Protein AF-A0A3M1IIS2-F1 (afd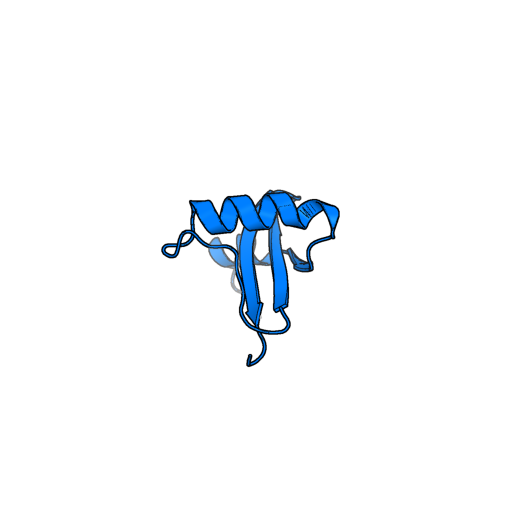b_monomer_lite)

Structure (mmCIF, N/CA/C/O backbone):
data_AF-A0A3M1IIS2-F1
#
_entry.id   AF-A0A3M1IIS2-F1
#
loop_
_atom_site.group_PDB
_atom_site.id
_atom_site.type_symbol
_atom_site.label_atom_id
_atom_site.label_alt_id
_atom_site.label_comp_id
_atom_site.label_asym_id
_atom_site.label_entity_id
_atom_site.label_seq_id
_atom_site.pdbx_PDB_ins_code
_atom_site.Cartn_x
_atom_site.Cartn_y
_atom_site.Cartn_z
_atom_site.occupancy
_atom_site.B_iso_or_equiv
_atom_site.auth_seq_id
_atom_site.auth_comp_id
_atom_site.auth_asym_id
_atom_site.auth_atom_id
_atom_site.pdbx_PDB_model_num
ATOM 1 N N . MET A 1 1 ? -29.614 -14.427 19.492 1.00 46.25 1 MET A N 1
ATOM 2 C CA . MET A 1 1 ? -28.191 -14.793 19.659 1.00 46.25 1 MET A CA 1
ATOM 3 C C . MET A 1 1 ? -27.422 -13.520 19.976 1.00 46.25 1 MET A C 1
ATOM 5 O O . MET A 1 1 ? -27.457 -12.603 19.165 1.00 46.25 1 MET A O 1
ATOM 9 N N . ALA A 1 2 ? -26.844 -13.400 21.173 1.00 58.47 2 ALA A N 1
ATOM 10 C CA . ALA A 1 2 ? -26.082 -12.211 21.553 1.00 58.47 2 ALA A CA 1
ATOM 11 C C . ALA A 1 2 ? -24.807 -12.141 20.698 1.00 58.47 2 ALA A C 1
ATOM 13 O O . ALA A 1 2 ? -24.024 -13.090 20.687 1.00 58.47 2 ALA A O 1
ATOM 14 N N . LYS A 1 3 ? -24.615 -11.053 19.942 1.00 62.97 3 LYS A N 1
ATOM 15 C CA . LYS A 1 3 ? -23.347 -10.812 19.244 1.00 62.97 3 LYS A CA 1
ATOM 16 C C . LYS A 1 3 ? -22.264 -10.654 20.313 1.00 62.97 3 LYS A C 1
ATOM 18 O O . LYS A 1 3 ? -22.356 -9.757 21.147 1.00 62.97 3 LYS A O 1
ATOM 23 N N . CYS A 1 4 ? -21.281 -11.552 20.308 1.00 67.69 4 CYS A N 1
ATOM 24 C CA . CYS A 1 4 ? -20.099 -11.442 21.153 1.00 67.69 4 CYS A CA 1
ATOM 25 C C . CYS A 1 4 ? -19.415 -10.105 20.840 1.00 67.69 4 CYS A C 1
ATOM 2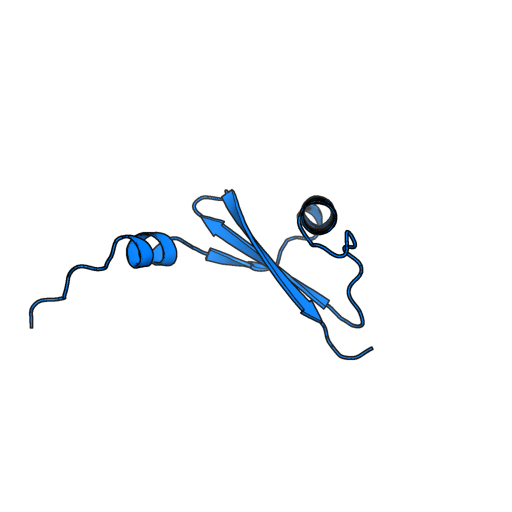7 O O . CYS A 1 4 ? -19.222 -9.782 19.664 1.00 67.69 4 CYS A O 1
ATOM 29 N N . GLN A 1 5 ? -19.115 -9.310 21.869 1.00 73.62 5 GLN A N 1
ATOM 30 C CA . GLN A 1 5 ? -18.459 -8.019 21.676 1.00 73.62 5 GLN A CA 1
ATOM 31 C C . GLN A 1 5 ? -17.118 -8.242 20.959 1.00 73.62 5 GLN A C 1
ATOM 33 O O . GLN A 1 5 ? -16.387 -9.163 21.335 1.00 73.62 5 GLN A O 1
ATOM 38 N N . PRO A 1 6 ? -16.804 -7.466 19.907 1.00 71.25 6 PRO A N 1
ATOM 39 C CA . PRO A 1 6 ? -15.539 -7.607 19.203 1.00 71.25 6 PRO A CA 1
ATOM 40 C C . PRO A 1 6 ? -14.391 -7.261 20.152 1.00 71.25 6 PRO A C 1
ATOM 42 O O . PRO A 1 6 ? -14.479 -6.296 20.916 1.00 71.25 6 PRO A O 1
ATOM 45 N N . THR A 1 7 ? -13.314 -8.043 20.098 1.00 83.81 7 THR A N 1
ATOM 46 C CA . THR A 1 7 ? -12.093 -7.715 20.835 1.00 83.81 7 THR A CA 1
ATOM 47 C C . THR A 1 7 ? -11.534 -6.371 20.342 1.00 83.81 7 THR A C 1
ATOM 49 O O . THR A 1 7 ? -11.832 -5.961 19.210 1.00 83.81 7 THR A O 1
ATOM 52 N N . PRO A 1 8 ? -10.753 -5.647 21.163 1.00 82.69 8 PRO A N 1
ATOM 53 C CA . PRO A 1 8 ? -10.167 -4.366 20.768 1.00 82.69 8 PRO A CA 1
ATOM 54 C C . PRO A 1 8 ? -9.414 -4.432 19.431 1.00 82.69 8 PRO A C 1
ATOM 56 O O . PRO A 1 8 ? -9.616 -3.574 18.575 1.00 82.69 8 PRO A O 1
ATOM 59 N N . GLU A 1 9 ? -8.647 -5.501 19.197 1.00 84.06 9 GLU A N 1
ATOM 60 C CA . GLU A 1 9 ? -7.909 -5.761 17.952 1.00 84.06 9 GLU A CA 1
ATOM 61 C C . GLU A 1 9 ? -8.828 -5.756 16.735 1.00 84.06 9 GLU A C 1
ATOM 63 O O . GLU A 1 9 ? -8.540 -5.110 15.728 1.00 84.06 9 GLU A O 1
ATOM 68 N N . LYS A 1 10 ? -9.981 -6.422 16.843 1.00 86.38 10 LYS A N 1
ATOM 69 C CA . LYS A 1 10 ? -10.949 -6.486 15.750 1.00 86.38 10 LYS A CA 1
ATOM 70 C C . LYS A 1 10 ? -11.529 -5.109 15.423 1.00 86.38 10 LYS A C 1
ATOM 72 O O . LYS A 1 10 ? -11.681 -4.783 14.252 1.00 86.38 10 LYS A O 1
ATOM 77 N N . ARG A 1 11 ? -11.786 -4.278 16.440 1.00 85.94 11 ARG A N 1
ATOM 78 C CA . ARG A 1 11 ? -12.290 -2.908 16.241 1.00 85.94 11 ARG A CA 1
ATOM 79 C C . ARG A 1 11 ? -11.289 -2.015 15.508 1.00 85.94 11 ARG A C 1
ATOM 81 O O . ARG A 1 11 ? -11.713 -1.118 14.785 1.00 85.94 11 ARG A O 1
ATOM 88 N N . TRP A 1 12 ? -9.988 -2.229 15.703 1.00 85.56 12 TRP A N 1
ATOM 89 C CA . TRP A 1 12 ? -8.963 -1.528 14.927 1.00 85.56 12 TRP A CA 1
ATOM 90 C C . TRP A 1 12 ? -8.904 -2.036 13.489 1.00 85.56 12 TRP A C 1
ATOM 92 O O . TRP A 1 12 ? -8.881 -1.224 12.570 1.00 85.56 12 TRP A O 1
ATOM 102 N N . LEU A 1 13 ? -8.958 -3.353 13.282 1.00 88.81 13 LEU A N 1
ATOM 103 C CA . LEU A 1 13 ? -8.942 -3.940 11.938 1.00 88.81 13 LEU A CA 1
ATOM 104 C C . LEU A 1 13 ? -10.157 -3.536 11.091 1.00 88.81 13 LEU A C 1
ATOM 106 O O . LEU A 1 13 ? -9.998 -3.314 9.896 1.00 88.81 13 LEU A O 1
ATOM 110 N N . ASP A 1 14 ? -11.335 -3.365 11.697 1.00 91.88 14 ASP A N 1
ATOM 111 C CA . ASP A 1 14 ? -12.546 -2.903 10.997 1.00 91.88 14 ASP A CA 1
ATOM 112 C C . ASP A 1 14 ? -12.396 -1.483 10.400 1.00 91.88 14 ASP A C 1
ATOM 114 O O . ASP A 1 14 ? -13.161 -1.102 9.515 1.00 91.88 14 ASP A O 1
ATOM 118 N N . GLN A 1 15 ? -11.422 -0.692 10.867 1.00 93.31 15 GLN A N 1
ATOM 119 C CA . GLN A 1 15 ? -11.141 0.660 10.364 1.00 93.31 15 GLN A CA 1
ATOM 120 C C . GLN A 1 15 ? -10.050 0.686 9.286 1.00 93.31 15 GLN A C 1
ATOM 122 O O . GLN A 1 15 ? -9.849 1.716 8.641 1.00 93.31 15 GLN A O 1
ATOM 127 N N . VAL A 1 16 ? -9.338 -0.426 9.087 1.00 96.19 16 VAL A N 1
ATOM 128 C CA . VAL A 1 16 ? -8.235 -0.504 8.130 1.00 96.19 16 VAL A CA 1
ATOM 129 C C . VAL A 1 16 ? -8.787 -0.606 6.715 1.00 96.19 16 VAL A C 1
ATOM 131 O O . VAL A 1 16 ? -9.524 -1.530 6.371 1.00 96.19 16 VAL A O 1
ATOM 134 N N . ARG A 1 17 ? -8.363 0.317 5.855 1.00 96.62 17 ARG A N 1
ATOM 135 C CA . ARG A 1 17 ? -8.568 0.243 4.412 1.00 96.62 17 ARG A CA 1
ATOM 136 C C . ARG A 1 17 ? -7.279 -0.205 3.745 1.00 96.62 17 ARG A C 1
ATOM 138 O O . ARG A 1 17 ? -6.235 0.397 3.957 1.00 96.62 17 ARG A O 1
ATOM 145 N N . VAL A 1 18 ? -7.363 -1.228 2.901 1.00 97.25 18 VAL A N 1
ATOM 146 C CA . VAL A 1 18 ? -6.252 -1.637 2.034 1.00 97.25 18 VAL A CA 1
ATOM 147 C C . VAL A 1 18 ? -6.535 -1.136 0.627 1.00 97.25 18 VAL A C 1
ATOM 149 O O . VAL A 1 18 ? -7.586 -1.445 0.064 1.00 97.25 18 VAL A O 1
ATOM 152 N N . ARG A 1 19 ? -5.616 -0.356 0.059 1.00 97.31 19 ARG A N 1
ATOM 153 C CA . ARG A 1 19 ? -5.759 0.209 -1.289 1.00 97.31 19 ARG A CA 1
ATOM 154 C C . ARG A 1 19 ? -4.442 0.209 -2.046 1.00 97.31 19 ARG A C 1
ATOM 156 O O . ARG A 1 19 ? -3.376 0.172 -1.434 1.00 97.31 19 ARG A O 1
ATOM 163 N N . LEU A 1 20 ? -4.540 0.233 -3.372 1.00 97.69 20 LEU A N 1
ATOM 164 C CA . LEU A 1 20 ? -3.389 0.494 -4.227 1.00 97.69 20 LEU A CA 1
ATOM 165 C C . LEU A 1 20 ? -2.905 1.926 -3.961 1.00 97.69 20 LEU A C 1
ATOM 167 O O . LEU A 1 20 ? -3.722 2.804 -3.665 1.00 97.69 20 LEU A O 1
ATOM 171 N N . ILE A 1 21 ? -1.595 2.136 -4.032 1.00 97.19 21 ILE A N 1
ATOM 172 C CA . ILE A 1 21 ? -1.041 3.489 -3.987 1.00 97.19 21 ILE A CA 1
ATOM 173 C C . ILE A 1 21 ? -1.310 4.227 -5.298 1.00 97.19 21 ILE A C 1
ATOM 175 O O . ILE A 1 21 ? -1.36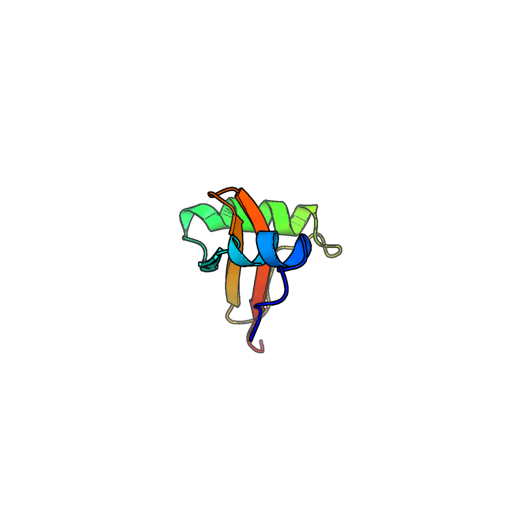2 3.602 -6.361 1.00 97.19 21 ILE A O 1
ATOM 179 N N . ASP A 1 22 ? -1.403 5.546 -5.210 1.00 96.12 22 ASP A N 1
ATOM 180 C CA . ASP A 1 22 ? -1.337 6.426 -6.369 1.00 96.12 22 ASP A CA 1
ATOM 181 C C . ASP A 1 22 ? 0.122 6.630 -6.811 1.00 96.12 22 ASP A C 1
ATOM 183 O O . ASP A 1 22 ? 1.072 6.414 -6.046 1.00 96.12 22 ASP A O 1
ATOM 187 N N . ASP A 1 23 ? 0.324 7.070 -8.054 1.00 94.56 23 ASP A N 1
ATOM 188 C CA . ASP A 1 23 ? 1.669 7.277 -8.612 1.00 94.56 23 ASP A CA 1
ATOM 189 C C . ASP A 1 23 ? 2.485 8.303 -7.805 1.00 94.56 23 ASP A C 1
ATOM 191 O O . ASP A 1 23 ? 3.693 8.140 -7.618 1.00 94.56 23 ASP A O 1
ATOM 195 N N . GLU A 1 24 ? 1.826 9.326 -7.258 1.00 96.88 24 GLU A N 1
ATOM 196 C CA . GLU A 1 24 ? 2.444 10.371 -6.431 1.00 96.88 24 GLU A CA 1
ATOM 197 C C . GLU A 1 24 ? 2.941 9.834 -5.077 1.00 96.88 24 GLU A C 1
ATOM 199 O O . GLU A 1 24 ? 3.912 10.330 -4.504 1.00 96.88 24 GLU A O 1
ATOM 204 N N . GLU A 1 25 ? 2.318 8.769 -4.571 1.00 96.69 25 GLU A N 1
ATOM 205 C CA . GLU A 1 25 ? 2.655 8.151 -3.288 1.00 96.69 25 GLU A CA 1
ATOM 206 C C . GLU A 1 25 ? 3.853 7.196 -3.393 1.00 96.69 25 GLU A C 1
ATOM 208 O O . GLU A 1 25 ? 4.426 6.784 -2.377 1.00 96.69 25 GLU A O 1
ATOM 213 N N . ARG A 1 26 ? 4.275 6.859 -4.618 1.00 95.62 26 ARG A N 1
ATOM 214 C CA . ARG A 1 26 ? 5.344 5.892 -4.886 1.00 95.62 26 ARG A CA 1
ATOM 215 C C . ARG A 1 26 ? 6.668 6.260 -4.227 1.00 95.62 26 ARG 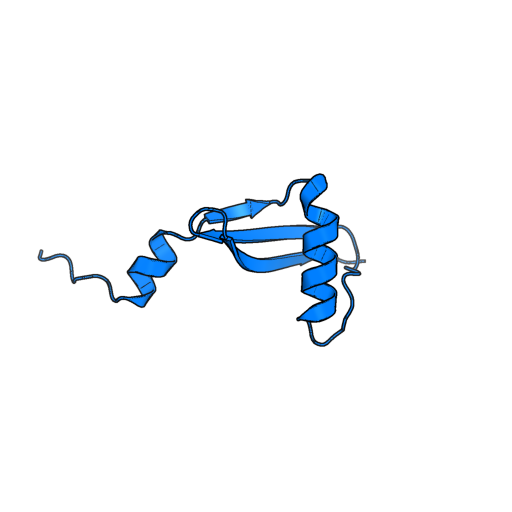A C 1
ATOM 217 O O . ARG A 1 26 ? 7.324 5.383 -3.670 1.00 95.62 26 ARG A O 1
ATOM 224 N N . ALA A 1 27 ? 7.051 7.534 -4.268 1.00 96.56 27 ALA A N 1
ATOM 225 C CA . ALA A 1 27 ? 8.307 7.990 -3.676 1.00 96.56 27 ALA A CA 1
ATOM 226 C C . ALA A 1 27 ? 8.320 7.773 -2.154 1.00 96.56 27 ALA A C 1
ATOM 228 O O . ALA A 1 27 ? 9.260 7.189 -1.618 1.00 96.56 27 ALA A O 1
ATOM 229 N N . ARG A 1 28 ? 7.230 8.155 -1.475 1.00 96.94 28 ARG A N 1
ATOM 230 C CA . ARG A 1 28 ? 7.050 7.946 -0.031 1.00 96.94 28 ARG A CA 1
ATOM 231 C C . ARG A 1 28 ? 7.048 6.461 0.328 1.00 96.94 28 ARG A C 1
ATOM 233 O O . ARG A 1 28 ? 7.643 6.069 1.330 1.00 96.94 28 ARG A O 1
ATOM 240 N N . PHE A 1 29 ? 6.381 5.636 -0.479 1.00 97.12 29 PHE A N 1
ATOM 241 C CA . PHE A 1 29 ? 6.356 4.187 -0.291 1.00 97.12 29 PHE A CA 1
ATOM 242 C C . PHE A 1 29 ? 7.763 3.591 -0.357 1.00 97.12 29 PHE A C 1
ATOM 244 O O . PHE A 1 29 ? 8.158 2.836 0.530 1.00 97.12 29 PHE A O 1
ATOM 251 N N . ASP A 1 30 ? 8.521 3.940 -1.397 1.00 96.12 30 ASP A N 1
ATOM 252 C CA . ASP A 1 30 ? 9.858 3.397 -1.615 1.00 96.12 30 ASP A CA 1
ATOM 253 C C . ASP A 1 30 ? 10.845 3.878 -0.527 1.00 96.12 30 ASP A C 1
ATOM 255 O O . ASP A 1 30 ? 11.679 3.086 -0.086 1.00 96.12 30 ASP A O 1
ATOM 259 N N . GLU A 1 31 ? 10.717 5.114 -0.026 1.00 96.88 31 GLU A N 1
ATOM 260 C CA . GLU A 1 31 ? 11.503 5.621 1.112 1.00 96.88 31 GLU A CA 1
ATOM 261 C C . GLU A 1 31 ? 11.233 4.822 2.394 1.00 96.88 31 GLU A C 1
ATOM 263 O O . GLU A 1 31 ? 12.161 4.312 3.025 1.00 96.88 31 GLU A O 1
ATOM 268 N N . LEU A 1 32 ? 9.957 4.662 2.762 1.00 96.25 32 LEU A N 1
ATOM 269 C CA . LEU A 1 32 ? 9.574 3.910 3.958 1.00 96.25 32 LEU A CA 1
ATOM 270 C C . LEU A 1 32 ? 9.991 2.441 3.854 1.00 96.25 32 LEU A C 1
ATOM 272 O O . LEU A 1 32 ? 10.485 1.871 4.825 1.00 96.25 32 LEU A O 1
ATOM 276 N N . LEU A 1 33 ? 9.851 1.833 2.674 1.00 95.12 33 LEU A N 1
ATOM 277 C CA . LEU A 1 33 ? 10.267 0.453 2.459 1.00 95.12 33 LEU A CA 1
ATOM 278 C C . LEU A 1 33 ? 11.790 0.302 2.586 1.00 95.12 33 LEU A C 1
ATOM 280 O O . LEU A 1 33 ? 12.249 -0.639 3.219 1.00 95.12 33 LEU A O 1
ATOM 284 N N . GLN A 1 34 ? 12.591 1.226 2.051 1.00 95.81 34 GLN A N 1
ATOM 285 C CA . GLN A 1 34 ? 14.050 1.197 2.236 1.00 95.81 34 GLN A CA 1
ATOM 286 C C . GLN A 1 34 ? 14.473 1.427 3.687 1.00 95.81 34 GLN A C 1
ATOM 288 O O . GLN A 1 34 ? 15.481 0.887 4.140 1.00 95.81 34 GLN A O 1
ATOM 293 N N . LYS A 1 35 ? 13.727 2.244 4.423 1.00 96.06 35 LYS A N 1
ATOM 294 C CA . LYS A 1 35 ? 14.049 2.541 5.813 1.00 96.06 35 LYS A CA 1
ATOM 295 C C . LYS A 1 35 ? 13.735 1.366 6.740 1.00 96.06 35 LYS A C 1
ATOM 297 O O . LYS A 1 35 ? 14.580 0.994 7.548 1.00 96.06 35 LYS A O 1
ATOM 302 N N . GLU A 1 36 ? 12.535 0.802 6.619 1.00 93.81 36 GLU A N 1
ATOM 303 C CA . GLU A 1 36 ? 11.983 -0.144 7.598 1.00 93.81 36 GLU A CA 1
ATOM 304 C C . GLU A 1 36 ? 12.161 -1.616 7.182 1.00 93.81 36 GLU A C 1
ATOM 306 O O . GLU A 1 36 ? 12.164 -2.509 8.030 1.00 93.81 36 GLU A O 1
ATOM 311 N N . HIS A 1 37 ? 12.321 -1.911 5.885 1.00 92.25 37 HIS A N 1
ATOM 312 C CA . HIS A 1 37 ? 12.569 -3.278 5.432 1.00 92.25 37 HIS A CA 1
ATOM 313 C C . HIS A 1 37 ? 14.036 -3.656 5.628 1.00 92.25 37 HIS A C 1
ATOM 315 O O . HIS A 1 37 ? 14.940 -2.926 5.230 1.00 92.25 37 HIS A O 1
ATOM 321 N N . TYR A 1 38 ? 14.281 -4.862 6.137 1.00 91.88 38 TYR A N 1
ATOM 322 C CA . TYR A 1 38 ? 15.626 -5.356 6.455 1.00 91.88 38 TYR A CA 1
ATOM 323 C C . TYR A 1 38 ? 16.592 -5.408 5.253 1.00 91.88 38 TYR A C 1
ATOM 325 O O . TYR A 1 38 ? 17.805 -5.426 5.432 1.00 91.88 38 TYR A O 1
ATOM 333 N N . LEU A 1 39 ? 16.070 -5.453 4.020 1.00 92.12 39 LEU A N 1
ATOM 334 C CA . LEU A 1 39 ? 16.886 -5.407 2.796 1.00 92.12 39 LEU A CA 1
ATOM 335 C C . LEU A 1 39 ? 17.336 -3.995 2.410 1.00 92.12 39 LEU A C 1
ATOM 337 O O . LEU A 1 39 ? 18.122 -3.855 1.476 1.00 92.12 39 LEU A O 1
ATOM 341 N N . HIS A 1 40 ? 16.791 -2.963 3.052 1.00 91.94 40 HIS A N 1
ATOM 342 C CA . HIS A 1 40 ? 17.040 -1.561 2.732 1.00 91.94 40 HIS A CA 1
ATOM 343 C C . HIS A 1 40 ? 16.908 -1.220 1.239 1.00 91.94 40 HIS A C 1
ATOM 345 O O . HIS A 1 40 ? 17.632 -0.395 0.685 1.00 91.94 40 HIS A O 1
ATOM 351 N N . SER A 1 41 ? 15.976 -1.891 0.558 1.00 88.50 41 SER A N 1
ATOM 352 C CA . SER A 1 41 ? 15.782 -1.799 -0.885 1.00 88.50 41 SER A CA 1
ATOM 353 C C . SER A 1 41 ? 14.298 -1.824 -1.215 1.00 88.50 41 SER A C 1
ATOM 355 O O . SER A 1 41 ? 13.574 -2.718 -0.783 1.00 88.50 41 SER A O 1
ATOM 357 N N . ALA A 1 42 ? 13.869 -0.870 -2.041 1.00 90.56 42 ALA A N 1
ATOM 358 C CA . ALA A 1 42 ? 12.523 -0.833 -2.612 1.00 90.56 42 ALA A CA 1
ATOM 359 C C . ALA A 1 42 ? 12.444 -1.441 -4.023 1.00 90.56 42 ALA A C 1
ATOM 361 O O . ALA A 1 42 ? 11.425 -1.322 -4.712 1.00 90.56 42 ALA A O 1
ATOM 362 N N . ARG A 1 43 ? 13.527 -2.084 -4.486 1.00 90.50 43 ARG A N 1
ATOM 363 C CA . ARG A 1 43 ? 13.535 -2.791 -5.769 1.00 90.50 43 ARG A CA 1
ATOM 364 C C . ARG A 1 43 ? 12.757 -4.092 -5.626 1.00 90.50 43 ARG A C 1
ATOM 366 O O . ARG A 1 43 ? 13.130 -4.955 -4.838 1.00 90.50 43 ARG A O 1
ATOM 373 N N . LEU A 1 44 ? 11.699 -4.222 -6.418 1.00 89.56 44 LEU A N 1
ATOM 374 C CA . LEU A 1 44 ? 10.897 -5.436 -6.522 1.00 89.56 44 LEU A CA 1
ATOM 375 C C . LEU A 1 44 ? 11.214 -6.115 -7.856 1.00 89.56 44 LEU A C 1
ATOM 377 O O . LEU A 1 44 ? 11.382 -5.428 -8.864 1.00 89.56 44 LEU A O 1
ATOM 381 N N . GLY A 1 45 ? 11.330 -7.442 -7.846 1.00 89.00 45 GLY A N 1
ATOM 382 C CA . GLY A 1 45 ? 11.510 -8.233 -9.063 1.00 89.00 45 GLY A CA 1
ATOM 383 C C . GLY A 1 45 ? 10.214 -8.325 -9.869 1.00 89.00 45 GLY A C 1
ATOM 384 O O . GLY A 1 45 ? 9.130 -8.324 -9.287 1.00 89.00 45 GLY A O 1
ATOM 385 N N . GLY A 1 46 ? 10.338 -8.400 -11.196 1.00 90.81 46 GLY A N 1
ATOM 386 C CA . GLY A 1 46 ? 9.201 -8.546 -12.105 1.00 90.81 46 GLY A CA 1
ATOM 387 C C . GLY A 1 46 ? 8.168 -7.405 -12.031 1.00 90.81 46 GLY A C 1
ATOM 388 O O . GLY A 1 46 ? 8.406 -6.348 -11.433 1.00 90.81 46 GLY A O 1
ATOM 389 N N . PRO A 1 47 ? 6.992 -7.595 -12.654 1.00 92.06 47 PRO A N 1
ATOM 390 C CA . PRO A 1 47 ? 5.846 -6.713 -12.467 1.00 92.06 47 PRO A CA 1
ATOM 391 C C . PRO A 1 47 ? 5.425 -6.698 -10.995 1.00 92.06 47 PRO A C 1
ATOM 393 O O . PRO A 1 47 ? 5.328 -7.754 -10.367 1.00 92.06 47 PRO A O 1
ATOM 396 N N . SER A 1 48 ? 5.164 -5.514 -10.437 1.00 93.69 48 SER A N 1
ATOM 397 C CA . SER A 1 48 ? 4.854 -5.378 -9.011 1.00 93.69 48 SER A CA 1
ATOM 398 C C . SER A 1 48 ? 3.676 -4.455 -8.728 1.00 93.69 48 SER A C 1
ATOM 400 O O . SER A 1 48 ? 3.481 -3.449 -9.407 1.00 93.69 48 SER A O 1
ATOM 402 N N . LEU A 1 49 ? 2.924 -4.795 -7.681 1.00 95.44 49 LEU A N 1
ATOM 403 C CA . LEU A 1 49 ? 1.866 -3.971 -7.106 1.00 95.44 49 LEU A CA 1
ATOM 404 C C . LEU A 1 49 ? 2.277 -3.515 -5.707 1.00 95.44 49 LEU A C 1
ATOM 406 O O . LEU A 1 49 ? 2.914 -4.261 -4.958 1.00 95.44 49 LEU A O 1
ATOM 410 N N . ARG A 1 50 ? 1.887 -2.290 -5.356 1.00 97.06 50 ARG A N 1
ATOM 411 C CA . ARG A 1 50 ? 2.137 -1.681 -4.048 1.00 97.06 50 ARG A CA 1
ATOM 412 C C . ARG A 1 50 ? 0.812 -1.253 -3.444 1.00 97.06 50 ARG A C 1
ATOM 414 O O . ARG A 1 50 ? 0.058 -0.507 -4.064 1.00 97.06 50 ARG A O 1
ATOM 421 N N . TYR A 1 51 ? 0.549 -1.748 -2.246 1.00 97.94 51 TYR A N 1
ATOM 422 C CA . TYR A 1 51 ? -0.642 -1.438 -1.474 1.00 97.94 51 TYR A CA 1
ATOM 423 C C . TYR A 1 51 ? -0.247 -0.841 -0.134 1.00 97.94 51 TYR A C 1
ATOM 425 O O . TYR A 1 51 ? 0.768 -1.219 0.456 1.00 97.94 51 TYR A O 1
ATOM 433 N N . VAL A 1 52 ? -1.095 0.044 0.369 1.00 97.75 52 VAL A N 1
ATOM 434 C CA . VAL A 1 52 ? -1.011 0.566 1.730 1.00 97.75 52 VAL A CA 1
ATOM 435 C C . VAL A 1 52 ? -2.229 0.110 2.510 1.00 97.75 52 VAL A C 1
ATOM 437 O O . VAL A 1 52 ? -3.348 0.092 1.993 1.00 97.75 52 VAL A O 1
ATOM 440 N N . ALA A 1 53 ? -1.995 -0.281 3.757 1.00 97.56 53 ALA A N 1
ATOM 441 C CA . ALA A 1 53 ? -3.047 -0.343 4.754 1.00 97.56 53 ALA A CA 1
ATOM 442 C C . ALA A 1 53 ? -3.077 1.012 5.462 1.00 97.56 53 ALA A C 1
ATOM 444 O O . ALA A 1 53 ? -2.044 1.456 5.966 1.00 97.56 53 ALA A O 1
ATOM 445 N N . GLU A 1 54 ? -4.234 1.664 5.503 1.00 96.75 54 GLU A N 1
AT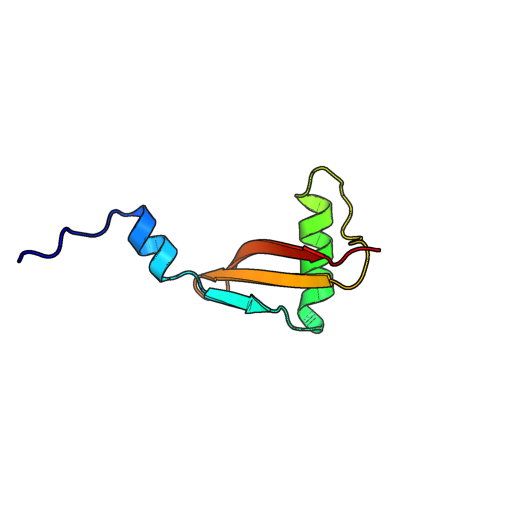OM 446 C CA . GLU A 1 54 ? -4.407 2.961 6.150 1.00 96.75 54 GLU A CA 1
ATOM 447 C C . GLU A 1 54 ? -5.602 2.980 7.108 1.00 96.75 54 GLU A C 1
ATOM 449 O O . GLU A 1 54 ? -6.604 2.297 6.892 1.00 96.75 54 GLU A O 1
ATOM 454 N N . VAL A 1 55 ? -5.494 3.793 8.155 1.00 95.62 55 VAL A N 1
ATOM 455 C CA . VAL A 1 55 ? -6.583 4.145 9.073 1.00 95.62 55 VAL A CA 1
ATOM 456 C C . VAL A 1 55 ? -6.673 5.663 9.080 1.00 95.62 55 VAL A C 1
ATOM 458 O O . VAL A 1 55 ? -5.690 6.328 9.390 1.00 95.62 55 VAL A O 1
ATOM 461 N N . GLU A 1 56 ? -7.821 6.214 8.682 1.00 92.25 56 GLU A N 1
ATOM 462 C CA . GLU A 1 56 ? -8.043 7.672 8.616 1.00 92.25 56 GLU A CA 1
ATOM 463 C C . GLU A 1 56 ? -6.946 8.431 7.831 1.00 92.25 56 GLU A C 1
ATOM 465 O O . GLU A 1 56 ? -6.528 9.525 8.198 1.00 92.25 56 GLU A O 1
ATOM 470 N N . GLY A 1 57 ? -6.449 7.829 6.742 1.00 92.50 57 GLY A N 1
ATOM 471 C CA . GLY A 1 57 ? -5.386 8.393 5.896 1.00 92.50 57 GLY A CA 1
ATOM 472 C C . GLY A 1 57 ? -3.964 8.231 6.450 1.00 92.50 57 GLY A C 1
ATOM 473 O O . GLY A 1 57 ? -2.996 8.576 5.772 1.00 92.50 57 GLY A O 1
ATOM 474 N N . GLN A 1 58 ? -3.804 7.671 7.652 1.00 94.81 58 GLN A N 1
ATOM 475 C CA . GLN A 1 58 ? -2.501 7.305 8.196 1.00 94.81 58 GLN A CA 1
ATOM 476 C C . GLN A 1 58 ? -2.107 5.905 7.733 1.00 94.81 58 GLN A C 1
ATOM 478 O O . GLN A 1 58 ? -2.844 4.946 7.951 1.00 94.81 58 GLN A O 1
ATOM 483 N N . TRP A 1 59 ? -0.918 5.767 7.151 1.00 96.62 59 TRP A N 1
ATOM 484 C CA . TRP A 1 59 ? -0.397 4.465 6.739 1.00 96.62 59 TRP A CA 1
ATOM 485 C C . TRP A 1 59 ? 0.042 3.656 7.960 1.00 96.62 59 TRP A C 1
ATOM 487 O O . TRP A 1 59 ? 0.825 4.132 8.779 1.00 96.62 59 TRP A O 1
ATOM 497 N N . VAL A 1 60 ? -0.444 2.421 8.056 1.00 95.62 60 VAL A N 1
ATOM 498 C CA . VAL A 1 60 ? -0.127 1.487 9.146 1.00 95.62 60 VAL A CA 1
ATOM 49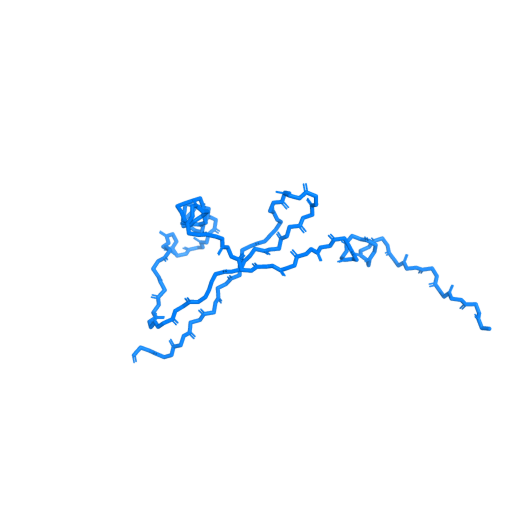9 C C . VAL A 1 60 ? 0.643 0.256 8.669 1.00 95.62 60 VAL A C 1
ATOM 501 O O . VAL A 1 60 ? 1.281 -0.408 9.480 1.00 95.62 60 VAL A O 1
ATOM 504 N N . ALA A 1 61 ? 0.621 -0.049 7.366 1.00 96.06 61 ALA A N 1
ATOM 505 C CA . ALA A 1 61 ? 1.459 -1.088 6.770 1.00 96.06 61 ALA A CA 1
ATOM 506 C C . ALA A 1 61 ? 1.717 -0.838 5.278 1.00 96.06 61 ALA A C 1
ATOM 508 O O . ALA A 1 61 ? 0.893 -0.238 4.583 1.00 96.06 61 ALA A O 1
ATOM 509 N N . LEU A 1 62 ? 2.842 -1.367 4.790 1.00 97.19 62 LEU A N 1
ATOM 510 C CA . LEU A 1 62 ? 3.194 -1.438 3.372 1.00 97.19 62 LEU A CA 1
ATOM 511 C C . LEU A 1 62 ? 3.111 -2.889 2.900 1.00 97.19 62 LEU A C 1
ATOM 513 O O . LEU A 1 62 ? 3.587 -3.792 3.588 1.00 97.19 62 LEU A O 1
ATOM 517 N N . ILE A 1 63 ? 2.526 -3.118 1.727 1.00 97.00 63 ILE A N 1
ATOM 518 C CA . ILE A 1 63 ? 2.326 -4.456 1.167 1.00 97.00 63 ILE A CA 1
ATOM 519 C C . ILE A 1 63 ? 2.800 -4.447 -0.284 1.00 97.00 63 ILE A C 1
ATOM 521 O O . ILE A 1 63 ? 2.412 -3.587 -1.077 1.00 97.00 63 ILE A O 1
ATOM 525 N N . THR A 1 64 ? 3.635 -5.418 -0.643 1.00 94.94 64 THR A N 1
ATOM 526 C CA . THR A 1 64 ? 4.156 -5.578 -2.001 1.00 94.94 64 THR A CA 1
ATOM 527 C C . THR A 1 64 ? 3.809 -6.959 -2.542 1.00 94.94 64 THR A C 1
ATOM 529 O O . THR A 1 64 ? 3.988 -7.973 -1.871 1.00 94.94 64 THR A O 1
ATOM 532 N N . PHE A 1 65 ? 3.323 -7.003 -3.781 1.00 94.06 65 PHE A N 1
ATOM 533 C CA . PHE A 1 65 ? 3.180 -8.238 -4.551 1.00 94.06 65 PHE A CA 1
ATOM 534 C C . PHE A 1 65 ? 4.086 -8.143 -5.771 1.00 94.06 65 PHE A C 1
ATOM 536 O O . PHE A 1 65 ? 4.130 -7.100 -6.424 1.00 94.06 65 PHE A O 1
ATOM 543 N N . SER A 1 66 ? 4.809 -9.216 -6.078 1.00 93.25 66 SER A N 1
ATOM 544 C CA . SER A 1 66 ? 5.680 -9.297 -7.253 1.00 93.25 66 SER A CA 1
ATOM 545 C C . SER A 1 66 ? 5.399 -10.572 -8.035 1.00 93.25 66 SER A C 1
ATOM 547 O O . SER A 1 66 ? 5.164 -11.632 -7.453 1.00 93.25 66 SER A O 1
ATOM 549 N N . GLY A 1 67 ? 5.378 -10.442 -9.359 1.00 91.19 67 GLY A N 1
ATOM 550 C CA . GLY A 1 67 ? 5.393 -11.576 -10.270 1.00 91.19 67 GLY A CA 1
ATOM 551 C C . GLY A 1 67 ? 6.802 -12.159 -10.418 1.00 91.19 67 GLY A C 1
ATOM 552 O O . GLY A 1 67 ? 7.780 -11.530 -10.006 1.00 91.19 67 GLY A O 1
ATOM 553 N N . PRO A 1 68 ? 6.923 -13.353 -11.019 1.00 87.94 68 PRO A N 1
ATOM 554 C CA . PRO A 1 68 ? 8.223 -13.903 -11.383 1.00 87.94 68 PRO A CA 1
ATOM 555 C C . PRO A 1 68 ? 8.969 -12.954 -12.335 1.00 87.94 68 PRO A C 1
ATOM 557 O O . PRO A 1 68 ? 8.346 -12.245 -13.131 1.00 87.94 68 PRO A O 1
ATOM 560 N N . ALA A 1 69 ? 10.297 -12.939 -12.204 1.00 69.94 69 ALA A N 1
ATOM 561 C CA . ALA A 1 69 ? 11.210 -12.178 -13.055 1.00 69.94 69 ALA A CA 1
ATOM 562 C C . ALA A 1 69 ? 11.556 -12.940 -14.338 1.00 69.94 69 ALA A C 1
ATOM 564 O O . ALA A 1 69 ? 11.635 -14.189 -14.273 1.00 69.94 69 ALA A O 1
#

Radius of gyration: 15.51 Å; chains: 1; bounding box: 45×25×35 Å

Sequence (69 aa):
MAKCQPTPEKRWLDQVRVRLIDDEERARFDELLQKEHYLHSARLGGPSLRYVAEVEGQWVALITFSGPA

pLDDT: mean 90.58, std 9.98, range [46.25, 97.94]

Foldseek 3Di:
DDDDDDDPVVVVVVQKDKDFDDPVCVVVLQCCCLVPPPVSGPDAPADKTWIFIDGPNHTDDIDMDHDHD

Secondary structure (DSSP, 8-state):
-PPPPPPHHHHHHTTPEEEEPPGGGHHHHHHHHHHHSTT-----SSSEEEEEEEETTEEEEEEEEE---